Protein AF-A0ABD1PMT5-F1 (afdb_monomer_lite)

pLDDT: mean 78.94, std 13.09, range [39.28, 90.62]

Radius of gyration: 15.06 Å; chains: 1; bounding box: 34×38×37 Å

Sequence (105 aa):
MPIINPPKDLDKDTTHRYGPNTFKLLRLPVPRPGQVLGLVGTNGIGKSIALKVLAGKLKPNLGRFNNPSDLKEILTYFRGSELQNYFTRILEDNLKIGLKSEDFL

Structure (mmCIF, N/CA/C/O backbone):
data_AF-A0ABD1PMT5-F1
#
_entry.id   AF-A0ABD1PMT5-F1
#
loop_
_atom_site.group_PDB
_atom_site.id
_atom_site.type_symbol
_atom_site.label_atom_id
_atom_site.label_alt_id
_atom_site.label_comp_id
_atom_site.label_asym_id
_atom_site.label_entity_id
_atom_site.label_seq_id
_atom_site.pdbx_PDB_ins_code
_atom_site.Cartn_x
_atom_site.Cartn_y
_atom_site.Cartn_z
_atom_site.occupancy
_atom_site.B_iso_or_equiv
_atom_site.auth_seq_id
_atom_site.auth_comp_id
_atom_site.auth_asym_id
_atom_site.auth_atom_id
_atom_site.pdbx_PDB_model_num
ATOM 1 N N . MET A 1 1 ? 18.440 -28.440 -20.239 1.00 39.28 1 MET A N 1
ATOM 2 C CA . MET A 1 1 ? 18.373 -27.208 -19.424 1.00 39.28 1 MET A CA 1
ATOM 3 C C . MET A 1 1 ? 16.999 -26.585 -19.659 1.00 39.28 1 MET A C 1
ATOM 5 O O . MET A 1 1 ? 16.822 -26.007 -20.726 1.00 39.28 1 MET A O 1
ATOM 9 N N . PRO A 1 2 ? 15.984 -26.779 -18.796 1.00 46.41 2 PRO A N 1
ATOM 10 C CA . PRO A 1 2 ? 14.690 -26.162 -19.044 1.00 46.41 2 PRO A CA 1
ATOM 11 C C . PRO A 1 2 ? 14.813 -24.661 -18.777 1.00 46.41 2 PRO A C 1
ATOM 13 O O . PRO A 1 2 ? 15.207 -24.236 -17.693 1.00 46.41 2 PRO A O 1
ATOM 16 N N . ILE A 1 3 ? 14.506 -23.863 -19.795 1.00 47.81 3 ILE A N 1
ATOM 17 C CA . ILE A 1 3 ? 14.344 -22.419 -19.669 1.00 47.81 3 ILE A CA 1
ATOM 18 C C . ILE A 1 3 ? 13.044 -22.231 -18.887 1.00 47.81 3 ILE A C 1
ATOM 20 O O . ILE A 1 3 ? 11.952 -22.337 -19.444 1.00 47.81 3 ILE A O 1
ATOM 24 N N . ILE A 1 4 ? 13.151 -22.046 -17.571 1.00 48.41 4 ILE A N 1
ATOM 25 C CA . ILE A 1 4 ? 12.010 -21.675 -16.735 1.00 48.41 4 ILE A CA 1
ATOM 26 C C . ILE A 1 4 ? 11.612 -20.270 -17.176 1.00 48.41 4 ILE A C 1
ATOM 28 O O . ILE A 1 4 ? 12.290 -19.296 -16.861 1.00 48.41 4 ILE A O 1
ATOM 32 N N . ASN A 1 5 ? 10.536 -20.172 -17.953 1.00 49.94 5 ASN A N 1
ATOM 33 C CA . ASN A 1 5 ? 9.860 -18.909 -18.203 1.00 49.94 5 ASN A CA 1
ATOM 34 C C . ASN A 1 5 ? 9.344 -18.418 -16.840 1.00 49.94 5 ASN A C 1
ATOM 36 O O . ASN A 1 5 ? 8.455 -19.073 -16.284 1.00 49.94 5 ASN A O 1
ATOM 40 N N . PRO A 1 6 ? 9.896 -17.338 -16.254 1.00 55.78 6 PRO A N 1
ATOM 41 C CA . PRO A 1 6 ? 9.333 -16.804 -15.027 1.00 55.78 6 PRO A CA 1
ATOM 42 C C . PRO A 1 6 ? 7.866 -16.446 -15.310 1.00 55.78 6 PRO A C 1
ATOM 44 O O . PRO A 1 6 ? 7.558 -15.992 -16.420 1.00 55.78 6 PRO A O 1
ATOM 47 N N . PRO A 1 7 ? 6.944 -16.682 -14.363 1.00 49.38 7 PRO A N 1
ATOM 48 C CA . PRO A 1 7 ? 5.535 -16.420 -14.591 1.00 49.38 7 PRO A CA 1
ATOM 49 C C . PRO A 1 7 ? 5.372 -14.956 -15.008 1.00 49.38 7 PRO A C 1
ATOM 51 O O . PRO A 1 7 ? 5.634 -14.044 -14.222 1.00 49.38 7 PRO A O 1
ATOM 54 N N . LYS A 1 8 ? 4.951 -14.729 -16.258 1.00 52.84 8 LYS A N 1
ATOM 55 C CA . LYS A 1 8 ? 4.676 -13.388 -16.807 1.00 52.84 8 LYS A CA 1
ATOM 56 C C . LYS A 1 8 ? 3.582 -12.656 -16.012 1.00 52.84 8 LYS A C 1
ATOM 58 O O . LYS A 1 8 ? 3.419 -11.452 -16.154 1.00 52.84 8 LYS A O 1
ATOM 63 N N . ASP A 1 9 ? 2.871 -13.375 -15.146 1.00 54.25 9 ASP A N 1
ATOM 64 C CA . ASP A 1 9 ? 1.811 -12.869 -14.281 1.00 54.25 9 ASP A CA 1
ATOM 65 C C . ASP A 1 9 ? 2.298 -12.230 -12.971 1.00 54.25 9 ASP A C 1
ATOM 67 O O . ASP A 1 9 ? 1.488 -11.631 -12.270 1.00 54.25 9 ASP A O 1
ATOM 71 N N . LEU A 1 10 ? 3.598 -12.271 -12.639 1.00 54.47 10 LEU A N 1
ATOM 72 C CA . LEU A 1 10 ? 4.097 -11.652 -11.398 1.00 54.47 10 LEU A CA 1
ATOM 73 C C . LEU A 1 10 ? 3.904 -10.122 -11.369 1.00 54.47 10 LEU A C 1
ATOM 75 O O . LEU A 1 10 ? 3.840 -9.514 -10.301 1.00 54.47 10 LEU A O 1
ATOM 79 N N . ASP A 1 11 ? 3.799 -9.491 -12.541 1.00 62.19 11 ASP A N 1
ATOM 80 C CA . ASP A 1 11 ? 3.527 -8.056 -12.648 1.00 62.19 11 ASP A CA 1
ATOM 81 C C . ASP A 1 11 ? 2.094 -7.692 -12.224 1.00 62.19 11 ASP A C 1
ATOM 83 O O . ASP A 1 11 ? 1.886 -6.583 -11.734 1.00 62.19 11 ASP A O 1
ATOM 87 N N . LYS A 1 12 ? 1.125 -8.616 -12.337 1.00 64.56 12 LYS A N 1
ATOM 88 C CA . LYS A 1 12 ? -0.287 -8.348 -12.005 1.00 64.56 12 LYS A CA 1
ATOM 89 C C . LYS A 1 12 ? -0.528 -8.111 -10.522 1.00 64.56 12 LYS A C 1
ATOM 91 O O . LYS A 1 12 ? -1.468 -7.403 -10.198 1.00 64.56 12 LYS A O 1
ATOM 96 N N . ASP A 1 13 ? 0.329 -8.660 -9.665 1.00 73.94 13 ASP A N 1
ATOM 97 C CA . ASP A 1 13 ? 0.239 -8.523 -8.211 1.00 73.94 13 ASP A CA 1
ATOM 98 C C . ASP A 1 13 ? 1.173 -7.435 -7.662 1.00 73.94 13 ASP A C 1
ATOM 100 O O . ASP A 1 13 ? 1.354 -7.338 -6.451 1.00 73.94 13 ASP A O 1
ATOM 104 N N . THR A 1 14 ? 1.822 -6.630 -8.509 1.00 86.69 14 THR A N 1
ATOM 105 C CA . THR A 1 14 ? 2.804 -5.648 -8.033 1.00 86.69 14 THR A CA 1
ATOM 106 C C . THR A 1 14 ? 2.118 -4.429 -7.420 1.00 86.69 14 THR A C 1
ATOM 108 O O . THR A 1 14 ? 1.600 -3.577 -8.130 1.00 86.69 14 THR A O 1
ATOM 111 N N . THR A 1 15 ? 2.210 -4.271 -6.101 1.00 88.25 15 THR A N 1
ATOM 112 C CA . THR A 1 15 ? 1.776 -3.065 -5.380 1.00 88.25 15 THR A CA 1
ATOM 113 C C . THR A 1 15 ? 2.702 -1.873 -5.633 1.00 88.25 15 THR A C 1
ATOM 115 O O . THR A 1 15 ? 2.239 -0.750 -5.847 1.00 88.25 15 THR A O 1
ATOM 118 N N . HIS A 1 16 ? 4.023 -2.071 -5.581 1.00 89.69 16 HIS A N 1
ATOM 119 C CA . HIS A 1 16 ? 4.981 -0.977 -5.769 1.00 89.69 16 HIS A CA 1
ATOM 120 C C . HIS A 1 16 ? 6.332 -1.465 -6.302 1.00 89.69 16 HIS A C 1
ATOM 122 O O . HIS A 1 16 ? 6.812 -2.527 -5.915 1.00 89.69 16 HIS A O 1
ATOM 128 N N . ARG A 1 17 ? 6.987 -0.661 -7.142 1.00 90.19 17 ARG A N 1
ATOM 129 C CA . ARG A 1 17 ? 8.381 -0.871 -7.576 1.00 90.19 17 ARG A CA 1
ATOM 130 C C . ARG A 1 17 ? 9.056 0.448 -7.933 1.00 90.19 17 ARG A C 1
ATOM 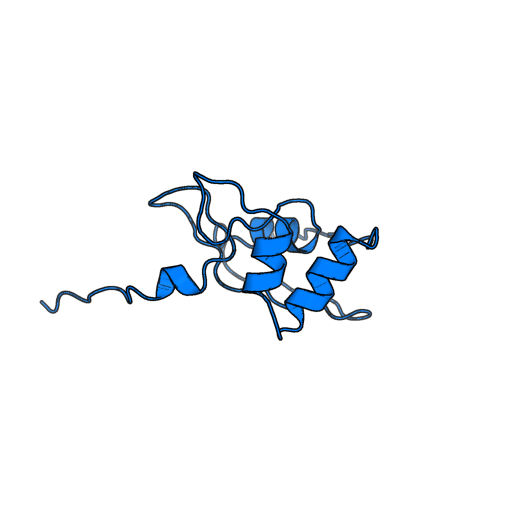132 O O . ARG A 1 17 ? 8.383 1.367 -8.377 1.00 90.19 17 ARG A O 1
ATOM 139 N N . TYR A 1 18 ? 10.379 0.518 -7.839 1.00 86.50 18 TYR A N 1
ATOM 140 C CA . TYR A 1 18 ? 11.124 1.738 -8.188 1.00 86.50 18 TYR A CA 1
ATOM 141 C C . TYR A 1 18 ? 11.681 1.749 -9.620 1.00 86.50 18 TYR A C 1
ATOM 143 O O . TYR A 1 18 ? 12.146 2.781 -10.083 1.00 86.50 18 TYR A O 1
ATOM 151 N N . GLY A 1 19 ? 11.674 0.616 -10.330 1.00 86.12 19 GLY A N 1
ATOM 152 C CA . GLY A 1 19 ? 12.339 0.502 -11.630 1.00 86.12 19 GLY A CA 1
ATOM 153 C C . GLY A 1 19 ? 12.175 -0.857 -12.326 1.00 86.12 19 GLY A C 1
ATOM 154 O O . GLY A 1 19 ? 11.531 -1.766 -11.787 1.00 86.12 19 GLY A O 1
ATOM 155 N N . PRO A 1 20 ? 12.763 -1.019 -13.528 1.00 78.44 20 PRO A N 1
ATOM 156 C CA . PRO A 1 20 ? 12.596 -2.200 -14.377 1.00 78.44 20 PRO A CA 1
ATOM 157 C C . PRO A 1 20 ? 13.173 -3.489 -13.761 1.00 78.44 20 PRO A C 1
ATOM 159 O O . PRO A 1 20 ? 12.511 -4.519 -13.810 1.00 78.44 20 PRO A O 1
ATOM 162 N N . ASN A 1 21 ? 14.319 -3.415 -13.077 1.00 82.62 21 ASN A N 1
ATOM 163 C CA . ASN A 1 21 ? 14.993 -4.565 -12.447 1.00 82.62 21 ASN A CA 1
ATOM 164 C C . ASN A 1 21 ? 15.231 -4.351 -10.945 1.00 82.62 21 ASN A C 1
ATOM 166 O O . ASN A 1 21 ? 16.249 -4.762 -10.396 1.00 82.62 21 ASN A O 1
ATOM 170 N N . THR A 1 22 ? 14.317 -3.645 -10.284 1.00 82.69 22 THR A N 1
ATOM 171 C CA . THR A 1 22 ? 14.404 -3.389 -8.845 1.00 82.69 22 THR A CA 1
ATOM 172 C C . THR A 1 22 ? 13.438 -4.276 -8.075 1.00 82.69 22 THR A C 1
ATOM 174 O O . THR A 1 22 ? 12.590 -4.963 -8.651 1.00 82.69 22 THR A O 1
ATOM 177 N N . PHE A 1 23 ? 13.577 -4.251 -6.752 1.00 84.56 23 PHE A N 1
ATOM 178 C CA . PHE A 1 23 ? 12.653 -4.910 -5.846 1.00 84.56 23 PHE A CA 1
ATOM 179 C C . PHE A 1 23 ? 11.190 -4.547 -6.173 1.00 84.56 23 PHE A C 1
ATOM 181 O O . PHE A 1 23 ? 10.845 -3.369 -6.317 1.00 84.56 23 PHE A O 1
ATOM 188 N N . LYS A 1 24 ? 10.336 -5.573 -6.259 1.00 86.62 24 LYS A N 1
ATOM 189 C CA . LYS A 1 24 ? 8.888 -5.440 -6.442 1.00 86.62 24 LYS A CA 1
ATOM 190 C C . LYS A 1 24 ? 8.189 -5.822 -5.144 1.00 86.62 24 LYS A C 1
ATOM 192 O O . LYS A 1 24 ? 8.271 -6.966 -4.703 1.00 86.62 24 LYS A O 1
ATOM 197 N N . LEU A 1 25 ? 7.471 -4.875 -4.554 1.00 87.06 25 LEU A N 1
ATOM 198 C CA . LEU A 1 25 ? 6.513 -5.173 -3.503 1.00 87.06 25 LEU A CA 1
ATOM 199 C C . LEU A 1 25 ? 5.270 -5.762 -4.164 1.00 87.06 25 LEU A C 1
ATOM 201 O O . LEU A 1 25 ? 4.606 -5.065 -4.928 1.00 87.06 25 LEU A O 1
ATOM 205 N N . LEU A 1 26 ? 4.973 -7.026 -3.876 1.00 86.38 26 LEU A N 1
ATOM 206 C CA . LEU A 1 26 ? 3.824 -7.722 -4.450 1.00 86.38 26 LEU A CA 1
ATOM 207 C C . LEU A 1 26 ? 2.567 -7.463 -3.618 1.00 86.38 26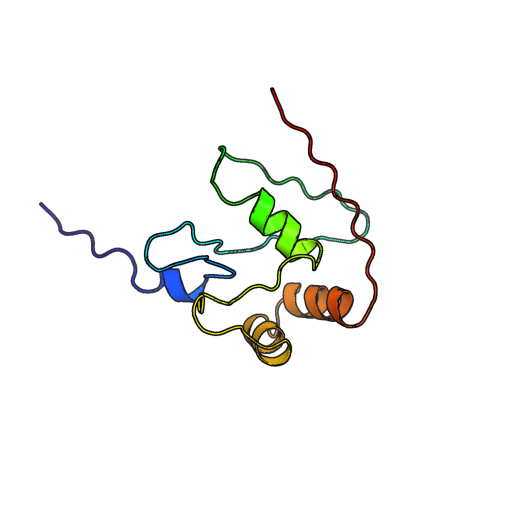 LEU A C 1
ATOM 209 O O . LEU A 1 26 ? 1.853 -6.500 -3.861 1.00 86.38 26 LEU A O 1
ATOM 213 N N . ARG A 1 27 ? 2.317 -8.264 -2.585 1.00 83.69 27 ARG A N 1
ATOM 214 C CA . ARG A 1 27 ? 1.096 -8.177 -1.776 1.00 83.69 27 ARG A CA 1
ATOM 215 C C . ARG A 1 27 ? 1.335 -7.381 -0.500 1.00 83.69 27 ARG A C 1
ATOM 217 O O . ARG A 1 27 ? 2.442 -7.362 0.037 1.00 83.69 27 ARG A O 1
ATOM 224 N N . LEU A 1 28 ? 0.268 -6.767 -0.003 1.00 88.19 28 LEU A N 1
ATOM 225 C CA . LEU A 1 28 ? 0.238 -6.136 1.308 1.00 88.19 28 LEU A CA 1
ATOM 226 C C . LEU A 1 28 ? -0.654 -6.939 2.256 1.00 88.19 28 LEU A C 1
ATOM 228 O O . LEU A 1 28 ? -1.747 -7.346 1.856 1.00 88.19 28 LEU A O 1
ATOM 232 N N . PRO A 1 29 ? -0.226 -7.152 3.508 1.00 88.00 29 PRO A N 1
ATOM 233 C CA . PRO A 1 29 ? -1.145 -7.574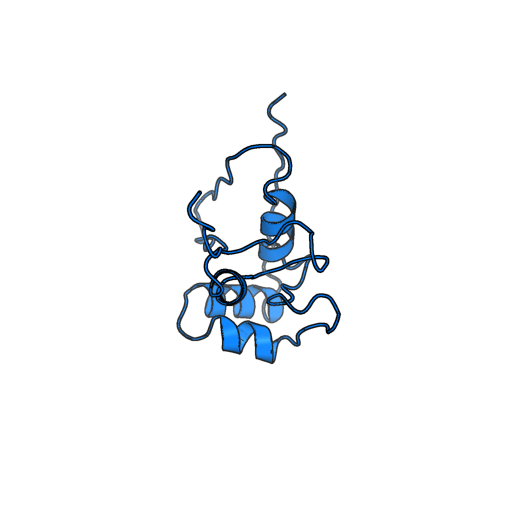 4.554 1.00 88.00 29 PRO A CA 1
ATOM 234 C C . PRO A 1 29 ? -2.152 -6.456 4.848 1.00 88.00 29 PRO A C 1
ATOM 236 O O . PRO A 1 29 ? -1.841 -5.275 4.694 1.00 88.00 29 PRO A O 1
ATOM 239 N N . VAL A 1 30 ? -3.346 -6.829 5.305 1.00 86.38 30 VAL A N 1
ATOM 240 C CA . VAL A 1 30 ? -4.384 -5.874 5.713 1.00 86.38 30 VAL A CA 1
ATOM 241 C C . VAL A 1 30 ? -4.251 -5.617 7.215 1.00 86.38 30 VAL A C 1
ATOM 243 O O . VAL A 1 30 ? -4.418 -6.554 8.001 1.00 86.38 30 VAL A O 1
ATOM 246 N N . PRO A 1 31 ? -3.976 -4.377 7.654 1.00 84.25 31 PRO A N 1
ATOM 247 C CA . PRO A 1 31 ? -3.952 -4.052 9.074 1.00 84.25 31 PRO A CA 1
ATOM 248 C C . PRO A 1 31 ? -5.366 -4.064 9.651 1.00 84.25 31 PRO A C 1
ATOM 250 O O . PRO A 1 31 ? -6.278 -3.437 9.109 1.00 84.25 31 PRO A O 1
ATOM 253 N N . ARG A 1 32 ? -5.546 -4.763 10.773 1.00 83.31 32 ARG A N 1
ATOM 254 C CA . ARG A 1 32 ? -6.823 -4.831 11.489 1.00 83.31 32 ARG A CA 1
ATOM 255 C C . ARG A 1 32 ? -6.777 -3.919 12.717 1.00 83.31 32 ARG A C 1
ATOM 257 O O . ARG A 1 32 ? -5.815 -3.997 13.482 1.00 83.31 32 ARG A O 1
ATOM 264 N N . PRO A 1 33 ? -7.784 -3.052 12.927 1.00 80.56 33 PRO A N 1
ATOM 265 C CA . PRO A 1 33 ? -7.855 -2.223 14.125 1.00 80.56 33 PRO A CA 1
ATOM 266 C C . PRO A 1 33 ? -7.773 -3.067 15.401 1.00 80.56 33 PRO A C 1
ATOM 268 O O . PRO A 1 33 ? -8.392 -4.126 15.487 1.00 80.56 33 PRO A O 1
ATOM 271 N N . GLY A 1 34 ? -7.001 -2.603 16.385 1.00 83.00 34 GLY A N 1
ATOM 272 C CA . GLY A 1 34 ? -6.806 -3.311 17.654 1.00 83.00 34 GLY A CA 1
ATOM 273 C C . GLY A 1 34 ? -5.852 -4.511 17.593 1.00 83.00 34 GLY A C 1
ATOM 274 O O . GLY A 1 34 ? -5.676 -5.178 18.607 1.00 83.00 34 GLY A O 1
ATOM 275 N N . GLN A 1 35 ? -5.218 -4.786 16.446 1.00 84.75 35 GLN A N 1
ATOM 276 C CA . GLN A 1 35 ? -4.236 -5.863 16.295 1.00 84.75 35 GLN A CA 1
ATOM 277 C C . GLN A 1 35 ? -2.852 -5.326 15.922 1.00 84.75 35 GLN A C 1
ATOM 279 O O . GLN A 1 35 ? -2.717 -4.335 15.202 1.00 84.75 35 GLN A O 1
ATOM 284 N N . VAL A 1 36 ? -1.811 -6.019 16.389 1.00 81.38 36 VAL A N 1
ATOM 285 C CA . VAL A 1 36 ? -0.424 -5.757 15.990 1.00 81.38 36 VAL A CA 1
ATOM 286 C C . VAL A 1 36 ? -0.110 -6.574 14.742 1.00 81.38 36 VAL A C 1
ATOM 288 O O . VAL A 1 36 ? -0.216 -7.799 14.748 1.00 81.38 36 VAL A O 1
ATOM 291 N N . LEU A 1 37 ? 0.297 -5.895 13.672 1.00 83.69 37 LEU A N 1
ATOM 292 C CA . LEU A 1 37 ? 0.762 -6.530 12.443 1.00 83.69 37 LEU A CA 1
ATOM 293 C C . LEU A 1 37 ? 2.295 -6.598 12.439 1.00 83.69 37 LEU A C 1
ATOM 295 O O . LEU A 1 37 ? 2.963 -5.572 12.315 1.00 83.69 37 LEU A O 1
ATOM 299 N N . GLY A 1 38 ? 2.848 -7.807 12.535 1.00 83.38 38 GLY A N 1
ATOM 300 C CA . GLY A 1 38 ? 4.282 -8.059 12.384 1.00 83.38 38 GLY A CA 1
ATOM 301 C C . GLY A 1 38 ? 4.668 -8.353 10.931 1.00 83.38 38 GLY A C 1
ATOM 302 O O . GLY A 1 38 ? 4.021 -9.156 10.262 1.00 83.38 38 GLY A O 1
ATOM 303 N N . LEU A 1 39 ? 5.746 -7.732 10.445 1.00 82.88 39 LEU A N 1
ATOM 304 C CA . LEU A 1 39 ? 6.352 -8.016 9.138 1.00 82.88 39 LEU A CA 1
ATOM 305 C C . LEU A 1 39 ? 7.737 -8.644 9.348 1.00 82.88 39 LEU A C 1
ATOM 307 O O . LEU A 1 39 ? 8.667 -7.973 9.792 1.00 82.88 39 LEU A O 1
ATOM 311 N N . VAL A 1 40 ? 7.885 -9.926 9.003 1.00 81.62 40 VAL A N 1
ATOM 312 C CA . VAL A 1 40 ? 9.118 -10.709 9.212 1.00 81.62 40 VAL A CA 1
ATOM 313 C C . VAL A 1 40 ? 9.740 -11.117 7.871 1.00 81.62 40 VAL A C 1
ATOM 315 O O . VAL A 1 40 ? 9.037 -11.308 6.884 1.00 81.62 40 VAL A O 1
ATOM 318 N N . GLY A 1 41 ? 11.072 -11.218 7.823 1.00 79.00 41 GLY A N 1
ATOM 319 C CA . GLY A 1 41 ? 11.840 -11.676 6.656 1.00 79.00 41 GLY A CA 1
ATOM 320 C C . GLY A 1 41 ? 13.266 -11.111 6.615 1.00 79.00 41 GLY A C 1
ATOM 321 O O . GLY A 1 41 ? 13.705 -10.497 7.585 1.00 79.00 41 GLY A O 1
ATOM 322 N N . THR A 1 42 ? 14.012 -11.296 5.52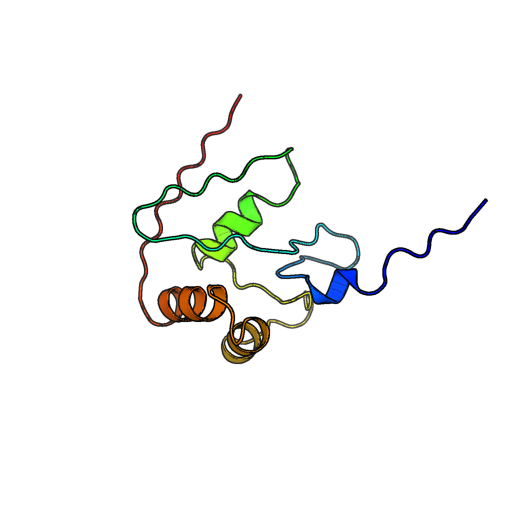9 1.00 81.38 42 THR A N 1
ATOM 323 C CA . THR A 1 42 ? 15.411 -10.832 5.445 1.00 81.38 42 THR A CA 1
ATOM 324 C C . THR A 1 42 ? 15.517 -9.332 5.137 1.00 81.38 42 THR A C 1
ATOM 326 O O . THR A 1 42 ? 14.535 -8.673 4.788 1.00 81.38 42 THR A O 1
ATOM 329 N N . ASN A 1 43 ? 16.704 -8.746 5.290 1.00 78.81 43 ASN A N 1
ATOM 330 C CA . ASN A 1 43 ? 16.932 -7.357 4.885 1.00 78.81 43 ASN A CA 1
ATOM 331 C C . ASN A 1 43 ? 16.806 -7.225 3.360 1.00 78.81 43 ASN A C 1
ATOM 333 O O . ASN A 1 43 ? 17.248 -8.091 2.613 1.00 78.81 43 ASN A O 1
ATOM 337 N N . GLY A 1 44 ? 16.168 -6.149 2.893 1.00 76.06 44 GLY A N 1
ATOM 338 C CA . GLY A 1 44 ? 15.974 -5.901 1.459 1.00 76.06 44 GLY A CA 1
ATOM 339 C C . GLY A 1 44 ? 14.715 -6.518 0.833 1.00 76.06 44 GLY A C 1
ATOM 340 O O . GLY A 1 44 ? 14.442 -6.238 -0.328 1.00 76.06 44 GLY A O 1
ATOM 341 N N . ILE A 1 45 ? 13.880 -7.255 1.581 1.00 81.00 45 ILE A N 1
ATOM 342 C CA . ILE A 1 45 ? 12.619 -7.824 1.048 1.00 81.00 45 ILE A CA 1
ATOM 343 C C . ILE A 1 45 ? 11.457 -6.823 0.956 1.00 81.00 45 ILE A C 1
ATOM 345 O O . ILE A 1 45 ? 10.306 -7.216 0.797 1.00 81.00 45 ILE A O 1
ATOM 349 N N . GLY A 1 46 ? 11.720 -5.532 1.160 1.00 83.62 46 GLY A N 1
ATOM 350 C CA . GLY A 1 46 ? 10.696 -4.493 1.060 1.00 83.62 46 GLY A CA 1
ATOM 351 C C . GLY A 1 46 ? 9.791 -4.304 2.275 1.00 83.62 46 GLY A C 1
ATOM 352 O O . GLY A 1 46 ? 8.774 -3.630 2.139 1.00 83.62 46 GLY A O 1
ATOM 353 N N . LYS A 1 47 ? 10.150 -4.798 3.470 1.00 88.38 47 LYS A N 1
ATOM 354 C CA . LYS A 1 47 ? 9.365 -4.540 4.700 1.00 88.38 47 LYS A CA 1
ATOM 355 C C . LYS A 1 47 ? 9.161 -3.048 4.956 1.00 88.38 47 LYS A C 1
ATOM 357 O O . LYS A 1 47 ? 8.041 -2.598 5.166 1.00 88.38 47 LYS A O 1
ATOM 362 N N . SER A 1 48 ? 10.235 -2.261 4.869 1.00 86.88 48 SER A N 1
ATOM 363 C CA . SER A 1 48 ? 10.174 -0.810 5.071 1.00 86.88 48 SER A CA 1
ATOM 364 C C . SER A 1 48 ? 9.330 -0.117 4.000 1.00 86.88 48 SER A C 1
ATOM 366 O O . SER A 1 48 ? 8.712 0.906 4.276 1.00 86.88 48 SER A O 1
ATOM 368 N N . ILE A 1 49 ? 9.273 -0.675 2.785 1.00 89.38 49 ILE A N 1
ATOM 369 C CA . ILE A 1 49 ? 8.401 -0.180 1.711 1.00 89.38 49 ILE A CA 1
ATOM 370 C C . ILE A 1 49 ? 6.945 -0.497 2.063 1.00 89.38 49 ILE A C 1
ATOM 372 O O . ILE A 1 49 ? 6.122 0.411 2.051 1.00 89.38 49 ILE A O 1
ATOM 376 N N . ALA A 1 50 ? 6.638 -1.736 2.460 1.00 88.88 50 ALA A N 1
ATOM 377 C CA . ALA A 1 50 ? 5.299 -2.136 2.891 1.00 88.88 50 ALA A CA 1
ATOM 378 C C . ALA A 1 50 ? 4.784 -1.259 4.042 1.00 88.88 50 ALA A C 1
ATOM 380 O O . ALA A 1 50 ? 3.676 -0.739 3.962 1.00 88.88 50 ALA A O 1
ATOM 381 N N . LEU A 1 51 ? 5.613 -1.006 5.062 1.00 88.25 51 LEU A N 1
ATOM 382 C CA . LEU A 1 51 ? 5.272 -0.116 6.177 1.00 88.25 51 LEU A CA 1
ATOM 383 C C . LEU A 1 51 ? 5.000 1.322 5.722 1.00 88.25 51 LEU A C 1
ATOM 385 O O . LEU A 1 51 ? 4.049 1.938 6.192 1.00 88.25 51 LEU A O 1
ATOM 389 N N . LYS A 1 52 ? 5.800 1.869 4.796 1.00 88.06 52 LYS A N 1
ATOM 390 C CA . LYS A 1 52 ? 5.564 3.214 4.243 1.00 88.06 52 LYS A CA 1
ATOM 391 C C . LYS A 1 52 ? 4.262 3.285 3.447 1.00 88.06 52 LYS A C 1
ATOM 393 O O . LYS A 1 52 ? 3.570 4.296 3.547 1.00 88.06 52 LYS A O 1
ATOM 398 N N . VAL A 1 53 ? 3.938 2.237 2.685 1.00 89.44 53 VAL A N 1
ATOM 399 C CA . VAL A 1 53 ? 2.684 2.168 1.922 1.00 89.44 53 VAL A CA 1
ATOM 400 C C . VAL A 1 53 ? 1.483 2.072 2.852 1.00 89.44 53 VAL A C 1
ATOM 402 O O . VAL A 1 53 ? 0.542 2.848 2.715 1.00 89.44 53 VAL A O 1
ATOM 405 N N . LEU A 1 54 ? 1.540 1.176 3.839 1.00 88.00 54 LEU A N 1
ATOM 406 C CA . LEU A 1 54 ? 0.479 1.031 4.830 1.00 88.00 54 LEU A CA 1
ATOM 407 C C . LEU A 1 54 ? 0.314 2.302 5.665 1.00 88.00 54 LEU A C 1
ATOM 409 O O . LEU A 1 54 ? -0.803 2.696 5.935 1.00 88.00 54 LEU A O 1
ATOM 413 N N . ALA A 1 55 ? 1.391 3.015 5.994 1.00 85.25 55 ALA A N 1
ATOM 414 C CA . ALA A 1 55 ? 1.315 4.285 6.716 1.00 85.25 55 ALA A CA 1
ATOM 415 C C . ALA A 1 55 ? 0.837 5.483 5.873 1.00 85.25 55 ALA A C 1
ATOM 417 O O . ALA A 1 55 ? 0.905 6.613 6.352 1.00 85.25 55 ALA A O 1
ATOM 418 N N . GLY A 1 56 ? 0.460 5.283 4.604 1.00 85.06 56 GLY A N 1
ATOM 419 C CA . GLY A 1 56 ? 0.079 6.366 3.689 1.00 85.06 56 GLY A CA 1
ATOM 420 C C . GLY A 1 56 ? 1.230 7.300 3.285 1.00 85.06 56 GLY A C 1
ATOM 421 O O . GLY A 1 56 ? 1.022 8.237 2.518 1.00 85.06 56 GLY A O 1
ATOM 422 N N . LYS A 1 57 ? 2.463 7.045 3.751 1.00 86.00 57 LYS A N 1
ATOM 423 C CA . LYS A 1 57 ? 3.663 7.848 3.446 1.00 86.00 57 LYS A CA 1
ATOM 424 C C . LYS A 1 57 ? 4.208 7.595 2.039 1.00 86.00 57 LYS A C 1
ATOM 426 O O . LYS A 1 57 ? 4.992 8.392 1.535 1.00 86.00 57 LYS A O 1
ATOM 431 N N . LEU A 1 58 ? 3.841 6.471 1.425 1.00 87.69 58 LEU A N 1
ATOM 432 C CA . LEU A 1 58 ? 4.217 6.104 0.063 1.00 87.69 58 LEU A CA 1
ATOM 433 C C . LEU A 1 58 ? 2.984 5.607 -0.687 1.00 87.69 58 LEU A C 1
ATOM 435 O O . LEU A 1 58 ? 2.364 4.629 -0.282 1.00 87.69 58 LEU A O 1
ATOM 439 N N . LYS A 1 59 ? 2.643 6.239 -1.810 1.00 87.94 59 LYS A N 1
ATOM 440 C CA . LYS A 1 59 ? 1.551 5.746 -2.655 1.00 87.94 59 LYS A CA 1
ATOM 441 C C . LYS A 1 59 ? 2.019 4.515 -3.452 1.00 87.94 59 LYS A C 1
ATOM 443 O O . LYS A 1 59 ? 3.105 4.551 -4.044 1.00 87.94 59 LYS A O 1
ATOM 448 N N . PRO A 1 60 ? 1.245 3.415 -3.472 1.00 89.81 60 PRO A N 1
ATOM 449 C CA . PRO A 1 60 ? 1.540 2.280 -4.339 1.00 89.81 60 PRO A CA 1
ATOM 450 C C . PRO A 1 60 ? 1.439 2.735 -5.795 1.00 89.81 60 PRO A C 1
ATOM 452 O O . PRO A 1 60 ? 0.523 3.477 -6.126 1.00 89.81 60 PRO A O 1
ATOM 455 N N . ASN A 1 61 ? 2.387 2.324 -6.642 1.00 90.31 61 ASN A N 1
ATOM 456 C CA . ASN A 1 61 ? 2.405 2.706 -8.060 1.00 90.31 61 ASN A CA 1
ATOM 457 C C . ASN A 1 61 ? 1.919 1.593 -8.989 1.00 90.31 61 ASN A C 1
ATOM 459 O O . ASN A 1 61 ? 1.982 1.737 -10.206 1.00 90.31 61 ASN A O 1
ATOM 463 N N . LEU A 1 62 ? 1.457 0.475 -8.424 1.00 88.94 62 LEU A N 1
ATOM 464 C CA . LEU A 1 62 ? 0.873 -0.646 -9.156 1.00 88.94 62 LEU A CA 1
ATOM 465 C C . LEU A 1 62 ? 1.798 -1.198 -10.258 1.00 88.94 62 LEU A C 1
ATOM 467 O O . LEU A 1 62 ? 1.357 -1.586 -11.336 1.00 88.94 62 LEU A O 1
ATOM 471 N N . GLY A 1 63 ? 3.115 -1.124 -10.041 1.00 86.44 63 GLY A N 1
ATOM 472 C CA . GLY A 1 63 ? 4.111 -1.517 -11.037 1.00 86.44 63 GLY A CA 1
ATOM 473 C C . GLY A 1 63 ? 4.444 -0.443 -12.086 1.00 86.44 63 GLY A C 1
ATOM 474 O O . GLY A 1 63 ? 5.391 -0.609 -12.856 1.00 86.44 63 GLY A O 1
ATOM 475 N N . ARG A 1 64 ? 3.739 0.690 -12.106 1.00 86.88 64 ARG A N 1
ATOM 476 C CA . ARG A 1 64 ? 3.978 1.819 -13.016 1.00 86.88 64 ARG A CA 1
ATOM 477 C C . ARG A 1 64 ? 4.970 2.814 -12.407 1.00 86.88 64 ARG A C 1
ATOM 479 O O . ARG A 1 64 ? 4.614 3.901 -11.979 1.00 86.88 64 ARG A O 1
ATOM 486 N N . PHE A 1 65 ? 6.250 2.457 -12.368 1.00 84.94 65 PHE A N 1
ATOM 487 C CA . PHE A 1 65 ? 7.287 3.322 -11.778 1.00 84.94 65 PHE A CA 1
ATOM 488 C C . PHE A 1 65 ? 7.539 4.628 -12.554 1.00 84.94 65 PHE A C 1
ATOM 490 O O . PHE A 1 65 ? 7.925 5.620 -11.947 1.00 84.94 65 PHE A O 1
ATOM 497 N N . ASN A 1 66 ? 7.280 4.643 -13.866 1.00 84.50 66 ASN A N 1
ATOM 498 C CA . ASN A 1 66 ? 7.422 5.834 -14.714 1.00 84.50 66 ASN A CA 1
ATOM 499 C C . ASN A 1 66 ? 6.159 6.703 -14.779 1.00 84.50 66 ASN A C 1
ATOM 501 O O . ASN A 1 66 ? 6.210 7.786 -15.354 1.00 84.50 66 ASN A O 1
ATOM 505 N N . ASN A 1 67 ? 5.028 6.230 -14.251 1.00 82.06 67 ASN A N 1
ATOM 506 C CA . ASN A 1 67 ? 3.765 6.953 -14.322 1.00 82.06 67 ASN A CA 1
ATOM 507 C C . ASN A 1 67 ? 3.070 6.908 -12.955 1.00 82.06 67 ASN A C 1
ATOM 509 O O . ASN A 1 67 ? 2.593 5.837 -12.569 1.00 82.06 67 ASN A O 1
ATOM 513 N N . PRO A 1 68 ? 3.025 8.022 -12.203 1.00 75.56 68 PRO A N 1
ATOM 514 C CA . PRO A 1 68 ? 2.388 8.039 -10.895 1.00 75.56 68 PRO A CA 1
ATOM 515 C C . PRO A 1 68 ? 0.912 7.653 -11.027 1.00 75.56 68 PRO A C 1
ATOM 517 O O . PRO A 1 68 ? 0.174 8.247 -11.807 1.00 75.56 68 PRO A O 1
ATOM 520 N N . SER A 1 69 ? 0.484 6.646 -10.269 1.00 81.00 69 SER A N 1
ATOM 521 C CA . SER A 1 69 ? -0.917 6.230 -10.242 1.00 81.00 69 SER A CA 1
ATOM 522 C C . SER A 1 69 ? -1.754 7.170 -9.384 1.00 81.00 69 SER A C 1
ATOM 524 O O . SER A 1 69 ? -1.342 7.556 -8.283 1.00 81.00 69 SER A O 1
ATOM 526 N N . ASP A 1 70 ? -2.953 7.490 -9.861 1.00 85.75 70 ASP A N 1
ATOM 527 C CA . ASP A 1 70 ? -3.908 8.295 -9.104 1.00 85.75 70 ASP A CA 1
ATOM 528 C C . ASP A 1 70 ? -4.640 7.456 -8.039 1.00 85.75 70 ASP A C 1
ATOM 530 O O . ASP A 1 70 ? -4.737 6.228 -8.123 1.00 85.75 70 ASP A O 1
ATOM 534 N N . LEU A 1 71 ? -5.197 8.133 -7.034 1.00 82.62 71 LEU A N 1
ATOM 535 C CA . LEU A 1 71 ? -5.998 7.546 -5.964 1.00 82.62 71 LEU A CA 1
ATOM 536 C C . LEU A 1 71 ? -7.099 6.629 -6.514 1.00 82.62 71 LEU A C 1
ATOM 538 O O . LEU A 1 71 ? -7.265 5.505 -6.041 1.00 82.62 71 LEU A O 1
ATOM 542 N N . LYS A 1 72 ? -7.818 7.084 -7.547 1.00 86.81 72 LYS A N 1
ATOM 543 C CA . LYS A 1 72 ? -8.892 6.308 -8.182 1.00 86.81 72 LYS A CA 1
ATOM 544 C C . LYS A 1 72 ? -8.390 4.986 -8.750 1.00 86.81 72 LYS A C 1
ATOM 546 O O . LYS A 1 72 ? -9.077 3.972 -8.634 1.00 86.81 72 LYS A O 1
ATOM 551 N N . GLU A 1 73 ? -7.197 4.974 -9.336 1.00 88.75 73 GLU A N 1
ATOM 552 C CA . GLU A 1 73 ? -6.609 3.765 -9.912 1.00 88.75 73 GLU A CA 1
ATOM 553 C C . GLU A 1 73 ? -6.222 2.766 -8.824 1.00 88.75 73 GLU A C 1
ATOM 555 O O . GLU A 1 73 ? -6.490 1.576 -8.966 1.00 88.75 73 GLU A O 1
ATOM 560 N N . ILE A 1 74 ? -5.654 3.251 -7.717 1.00 87.75 74 ILE A N 1
ATOM 561 C CA . ILE A 1 74 ? -5.296 2.427 -6.556 1.00 87.75 74 ILE A CA 1
ATOM 562 C C . ILE A 1 74 ? -6.552 1.782 -5.961 1.00 87.75 74 ILE A C 1
ATOM 564 O O . ILE A 1 74 ? -6.591 0.570 -5.758 1.00 87.75 74 ILE A O 1
ATOM 568 N N . LEU A 1 75 ? -7.609 2.566 -5.737 1.00 88.75 75 LEU A N 1
ATOM 569 C CA . LEU A 1 75 ? -8.876 2.051 -5.211 1.00 88.75 75 LEU A CA 1
ATOM 570 C C . LEU A 1 75 ? -9.548 1.062 -6.171 1.00 88.75 75 LEU A C 1
ATOM 572 O O . LEU A 1 75 ? -10.123 0.071 -5.725 1.00 88.75 75 LEU A O 1
ATOM 576 N N . THR A 1 76 ? -9.447 1.304 -7.481 1.00 89.50 76 THR A N 1
ATOM 577 C CA . THR A 1 76 ? -9.957 0.390 -8.513 1.00 89.50 76 THR A CA 1
ATOM 578 C C . THR A 1 76 ? -9.179 -0.924 -8.520 1.00 89.50 76 THR A C 1
ATOM 580 O O . THR A 1 76 ? -9.789 -1.985 -8.606 1.00 89.50 76 THR A O 1
ATOM 583 N N . TYR A 1 77 ? -7.853 -0.870 -8.382 1.00 87.88 77 TYR A N 1
ATOM 584 C CA . TYR A 1 77 ? -6.995 -2.054 -8.333 1.00 87.88 77 TYR A CA 1
ATOM 585 C C . TYR A 1 77 ? -7.321 -2.949 -7.133 1.00 87.88 77 TYR A C 1
ATOM 587 O O . TYR A 1 77 ? -7.409 -4.165 -7.272 1.00 87.88 77 TYR A O 1
ATOM 595 N N . PHE A 1 78 ? -7.564 -2.356 -5.962 1.00 88.38 78 PHE A N 1
ATOM 596 C CA . PHE A 1 78 ? -7.924 -3.106 -4.757 1.00 88.38 78 PHE A CA 1
ATOM 597 C C . PHE A 1 78 ? -9.429 -3.379 -4.623 1.00 88.38 78 PHE A C 1
ATOM 599 O O . PHE A 1 78 ? -9.851 -3.891 -3.582 1.00 88.38 78 PHE A O 1
ATOM 606 N N . ARG A 1 79 ? -10.250 -3.053 -5.631 1.00 89.69 79 ARG A N 1
ATOM 607 C CA . ARG A 1 79 ? -11.713 -3.091 -5.531 1.00 89.69 79 ARG A CA 1
ATOM 608 C C . ARG A 1 79 ? -12.229 -4.460 -5.081 1.00 89.69 79 ARG A C 1
ATOM 610 O O . ARG A 1 79 ? -11.866 -5.486 -5.644 1.00 89.69 79 ARG A O 1
ATOM 617 N N . GLY A 1 80 ? -13.108 -4.462 -4.081 1.00 87.75 80 GLY A N 1
ATOM 618 C CA . GLY A 1 80 ? -13.685 -5.681 -3.507 1.00 87.75 80 GLY A CA 1
ATOM 619 C C . GLY A 1 80 ? -12.786 -6.398 -2.494 1.00 87.75 80 GLY A C 1
ATOM 620 O O . GLY A 1 80 ? -13.170 -7.451 -1.996 1.00 87.75 80 GLY A O 1
ATOM 621 N N . SER A 1 81 ? -11.617 -5.841 -2.158 1.00 89.69 81 SER A N 1
ATOM 622 C CA . SER A 1 81 ? -10.741 -6.351 -1.095 1.00 89.69 81 SER A CA 1
ATOM 623 C C . SER A 1 81 ? -10.815 -5.498 0.175 1.00 89.69 81 SER A C 1
ATOM 625 O O . SER A 1 81 ? -11.170 -4.319 0.132 1.00 89.69 81 SER A O 1
ATOM 627 N N . GLU A 1 82 ? -10.393 -6.056 1.316 1.00 88.81 82 GLU A N 1
ATOM 628 C CA . GLU A 1 82 ? -10.271 -5.291 2.568 1.00 88.81 82 GLU A CA 1
ATOM 629 C C . GLU A 1 82 ? -9.287 -4.106 2.434 1.00 88.81 82 GLU A C 1
ATOM 631 O O . GLU A 1 82 ? -9.458 -3.078 3.092 1.00 88.81 82 GLU A O 1
ATOM 636 N N . LEU A 1 83 ? -8.296 -4.206 1.533 1.00 89.50 83 LEU A N 1
ATOM 637 C CA . LEU A 1 83 ? -7.342 -3.127 1.261 1.00 89.50 83 LEU A CA 1
ATOM 638 C C . LEU A 1 83 ? -7.999 -1.907 0.612 1.00 89.50 83 LEU A C 1
ATOM 640 O O . LEU A 1 83 ? -7.543 -0.796 0.862 1.00 89.50 83 LEU A O 1
ATOM 644 N N . GLN A 1 84 ? -9.073 -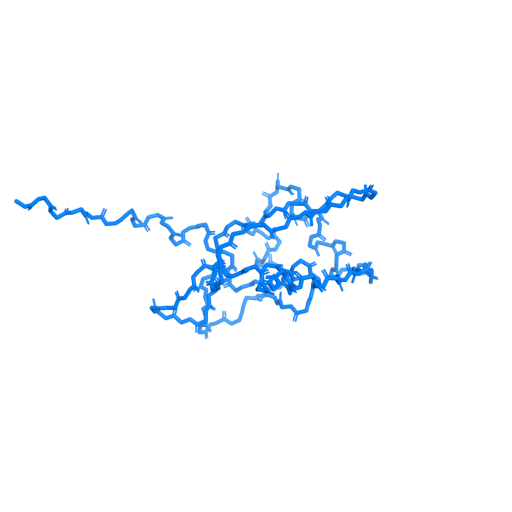2.071 -0.169 1.00 90.62 84 GLN A N 1
ATOM 645 C CA . GLN A 1 84 ? -9.806 -0.926 -0.719 1.00 90.62 84 GLN A CA 1
ATOM 646 C C . GLN A 1 84 ? -10.333 -0.040 0.408 1.00 90.62 84 GLN A C 1
ATOM 648 O O . GLN A 1 84 ? -10.083 1.165 0.423 1.00 90.62 84 GLN A O 1
ATOM 653 N N . ASN A 1 85 ? -11.025 -0.647 1.374 1.00 88.31 85 ASN A N 1
ATOM 654 C CA . ASN A 1 85 ? -11.581 0.063 2.523 1.00 88.31 85 ASN A CA 1
ATOM 655 C C . ASN A 1 85 ? -10.469 0.684 3.371 1.00 88.31 85 ASN A C 1
ATOM 657 O O . ASN A 1 85 ? -10.598 1.816 3.829 1.00 88.31 85 ASN A O 1
ATOM 661 N N . TYR A 1 86 ? -9.361 -0.036 3.548 1.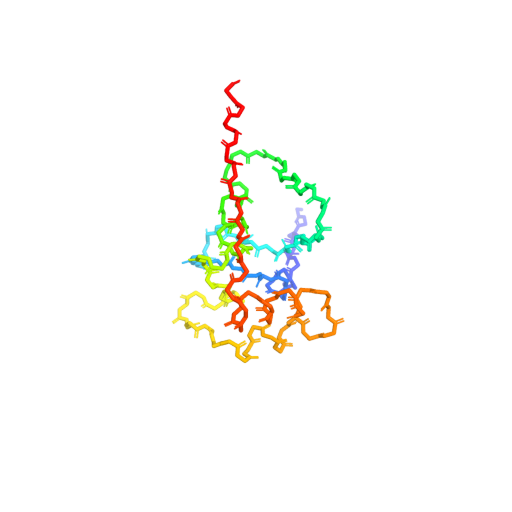00 88.12 86 TYR A N 1
ATOM 662 C CA . TYR A 1 86 ? -8.197 0.456 4.277 1.00 88.12 86 TYR A CA 1
ATOM 663 C C . TYR A 1 86 ? -7.566 1.691 3.619 1.00 88.12 86 TYR A C 1
ATOM 665 O O . TYR A 1 86 ? -7.383 2.708 4.282 1.00 88.12 86 TYR A O 1
ATOM 673 N N . PHE A 1 87 ? -7.286 1.642 2.313 1.00 87.44 87 PHE A N 1
ATOM 674 C CA . PHE A 1 87 ? -6.725 2.783 1.588 1.00 87.44 87 PHE A CA 1
ATOM 675 C C . PHE A 1 87 ? -7.694 3.960 1.532 1.00 87.44 87 PHE A C 1
ATOM 677 O O . PHE A 1 87 ? -7.257 5.092 1.697 1.00 87.44 87 PHE A O 1
ATOM 684 N N . THR A 1 88 ? -8.995 3.702 1.381 1.00 87.88 88 THR A N 1
ATOM 685 C CA . THR A 1 88 ? -10.027 4.748 1.468 1.00 87.88 88 THR A CA 1
ATOM 686 C C . THR A 1 88 ? -9.942 5.457 2.822 1.00 87.88 88 THR A C 1
ATOM 688 O O . THR A 1 88 ? -9.791 6.670 2.869 1.00 87.88 88 THR A O 1
ATOM 691 N N . ARG A 1 89 ? -9.883 4.702 3.927 1.00 84.88 89 ARG A N 1
ATOM 692 C CA . ARG A 1 89 ? -9.748 5.256 5.286 1.00 84.88 89 ARG A CA 1
ATOM 693 C C . ARG A 1 89 ? -8.424 5.958 5.568 1.00 84.88 89 ARG A C 1
ATOM 695 O O . ARG A 1 89 ? -8.382 6.755 6.483 1.00 84.88 89 ARG A O 1
ATOM 702 N N . ILE A 1 90 ? -7.338 5.649 4.868 1.00 82.75 90 ILE A N 1
ATOM 703 C CA . ILE A 1 90 ? -6.065 6.380 5.027 1.00 82.75 90 ILE A CA 1
ATOM 704 C C . ILE A 1 90 ? -6.065 7.688 4.245 1.00 82.75 90 ILE A C 1
ATOM 706 O O . ILE A 1 90 ? -5.371 8.633 4.611 1.00 82.75 90 ILE A O 1
ATOM 710 N N . LEU A 1 91 ? -6.747 7.693 3.102 1.00 76.19 91 LEU A N 1
ATOM 711 C CA . LEU A 1 91 ? -6.668 8.773 2.126 1.00 76.19 91 LEU A CA 1
ATOM 712 C C . LEU A 1 91 ? -7.790 9.798 2.337 1.00 76.19 91 LEU A C 1
ATOM 714 O O . LEU A 1 91 ? -7.578 10.970 2.040 1.00 76.19 91 LEU A O 1
ATOM 718 N N . GLU A 1 92 ? -8.939 9.374 2.869 1.00 78.50 92 GLU A N 1
ATOM 719 C CA . GLU A 1 92 ? -10.065 10.236 3.259 1.00 78.50 92 GLU A CA 1
ATOM 720 C C . GLU A 1 92 ? -10.034 10.606 4.749 1.00 78.50 92 GLU A C 1
ATOM 722 O O . GLU A 1 92 ? -10.258 11.761 5.104 1.00 78.50 92 GLU A O 1
ATOM 727 N N . ASP A 1 93 ? -9.731 9.638 5.616 1.00 64.94 93 ASP A N 1
ATOM 728 C CA . ASP A 1 93 ? -9.601 9.823 7.060 1.00 64.94 93 ASP A CA 1
ATOM 729 C C . ASP A 1 93 ? -8.110 9.984 7.399 1.00 64.94 93 ASP A C 1
ATOM 731 O O . ASP A 1 93 ? -7.255 9.264 6.887 1.00 64.94 93 ASP A O 1
ATOM 735 N N . ASN A 1 94 ? -7.747 10.913 8.286 1.00 64.88 94 ASN A N 1
ATOM 736 C CA . ASN A 1 94 ? -6.359 11.076 8.751 1.00 64.88 94 ASN A CA 1
ATOM 737 C C . ASN A 1 94 ? -5.965 9.935 9.720 1.00 64.88 94 ASN A C 1
ATOM 739 O O . ASN A 1 94 ? -5.597 10.176 10.875 1.00 64.88 94 ASN A O 1
ATOM 743 N N . LEU A 1 95 ? -6.085 8.676 9.282 1.00 72.06 95 LEU A N 1
ATOM 744 C CA . LEU A 1 95 ? -5.796 7.489 10.075 1.00 72.06 95 LEU A CA 1
ATOM 745 C C . LEU A 1 95 ? -4.347 7.546 10.576 1.00 72.06 95 LEU A C 1
ATOM 747 O O . LEU A 1 95 ? -3.387 7.398 9.817 1.00 72.06 95 LEU A O 1
ATOM 751 N N . LYS A 1 96 ? -4.177 7.757 11.884 1.00 69.69 96 LYS A N 1
ATOM 752 C CA . LYS A 1 96 ? -2.854 7.811 12.511 1.00 69.69 96 LYS A CA 1
ATOM 753 C C . LYS A 1 96 ? -2.314 6.401 12.698 1.00 69.69 96 LYS A C 1
ATOM 755 O O . LYS A 1 96 ? -2.802 5.642 13.531 1.00 69.69 96 LYS A O 1
ATOM 760 N N . ILE A 1 97 ? -1.266 6.078 11.951 1.00 74.69 97 ILE A N 1
ATOM 761 C CA . ILE A 1 97 ? -0.559 4.803 12.061 1.00 74.69 97 ILE A CA 1
ATOM 762 C C . ILE A 1 97 ? 0.749 5.034 12.814 1.00 74.69 97 ILE A C 1
ATOM 764 O O . ILE A 1 97 ? 1.635 5.754 12.349 1.00 74.69 97 ILE A O 1
ATOM 768 N N . GLY A 1 98 ? 0.867 4.411 13.986 1.00 74.50 98 GLY A N 1
ATOM 769 C CA . GLY A 1 98 ? 2.120 4.333 14.727 1.00 74.50 98 GLY A CA 1
ATOM 770 C C . GLY A 1 98 ? 3.019 3.264 14.115 1.00 74.50 98 GLY A C 1
ATOM 771 O O . GLY A 1 98 ? 2.676 2.085 14.128 1.00 74.50 98 GLY A O 1
ATOM 772 N N . LEU A 1 99 ? 4.164 3.670 13.570 1.00 73.81 99 LEU A N 1
ATOM 773 C CA . LEU A 1 99 ? 5.193 2.750 13.093 1.00 73.81 99 LEU A CA 1
ATOM 774 C C . LEU A 1 99 ? 6.290 2.647 14.150 1.00 73.81 99 LEU A C 1
ATOM 776 O O . LEU A 1 99 ? 6.936 3.648 14.455 1.00 73.81 99 LEU A O 1
ATOM 780 N N . LYS A 1 100 ? 6.520 1.442 14.670 1.00 72.56 100 LYS A N 1
ATOM 781 C CA . LYS A 1 100 ? 7.678 1.126 15.509 1.00 72.56 100 LYS A CA 1
ATOM 782 C C . LYS A 1 100 ? 8.585 0.184 14.722 1.00 72.56 100 LYS A C 1
ATOM 784 O O . LYS A 1 100 ? 8.172 -0.919 14.379 1.00 72.56 100 LYS A O 1
ATOM 789 N N . SER A 1 101 ? 9.783 0.642 14.379 1.00 64.31 101 SER A N 1
ATOM 790 C CA . SER A 1 101 ? 10.835 -0.212 13.827 1.00 64.31 101 SER A CA 1
ATOM 791 C C . SER A 1 101 ? 11.630 -0.801 14.986 1.00 64.31 101 SER A C 1
ATOM 793 O O . SER A 1 101 ? 12.226 -0.056 15.759 1.00 64.31 101 SER A O 1
ATOM 795 N N . GLU A 1 102 ? 11.613 -2.122 15.118 1.00 61.38 102 GLU A N 1
ATOM 796 C CA . GLU A 1 102 ? 12.555 -2.852 15.964 1.00 61.38 102 GLU A CA 1
ATOM 797 C C . GLU A 1 102 ? 13.597 -3.470 15.035 1.00 61.38 102 GLU A C 1
ATOM 799 O O . GLU A 1 102 ? 13.317 -4.422 14.302 1.00 61.38 102 GLU A O 1
ATOM 804 N N . ASP A 1 103 ? 14.779 -2.859 15.007 1.00 51.88 103 ASP A N 1
ATOM 805 C CA . ASP A 1 103 ? 15.950 -3.454 14.381 1.00 51.88 103 ASP A CA 1
ATOM 806 C C . ASP A 1 103 ? 16.400 -4.597 15.295 1.00 51.88 103 ASP A C 1
ATOM 808 O O . ASP A 1 103 ? 16.987 -4.373 16.352 1.00 51.88 103 ASP A O 1
ATOM 812 N N . PHE A 1 104 ? 16.048 -5.830 14.929 1.00 47.28 104 PHE A N 1
ATOM 813 C CA . PHE A 1 104 ? 16.645 -7.016 15.535 1.00 47.28 104 PHE A CA 1
ATOM 814 C C . PHE A 1 104 ? 18.113 -7.055 15.089 1.00 47.28 104 PHE A C 1
ATOM 816 O O . PHE A 1 104 ? 18.410 -7.511 13.982 1.00 47.28 104 PHE A O 1
ATOM 823 N N . LEU A 1 105 ? 18.983 -6.462 15.912 1.00 40.94 105 LEU A N 1
ATOM 824 C CA . LEU A 1 105 ? 20.437 -6.620 15.862 1.00 40.94 105 LEU A CA 1
ATOM 825 C C . LEU A 1 105 ? 20.836 -8.041 16.270 1.00 40.94 105 LEU A C 1
ATOM 827 O O . LEU A 1 105 ? 20.182 -8.594 17.186 1.00 40.94 105 LEU A O 1
#

Organism: NCBI:txid205694

InterPro domains:
  IPR003439 ABC transporter-like, ATP-binding domain [PF00005] (32-71)
  IPR013283 RLI1 [PR01868] (10-30)
  IPR013283 RLI1 [PR01868] (38-63)
  IPR013283 RLI1 [PR01868] (71-87)
  IPR013283 RLI1 [PR01868] (87-105)
  IPR013283 RLI1 [PTHR19248] (3-102)
  IPR027417 P-loop containing nucleoside triphosphate hydrolase [G3DSA:3.40.50.300] (1-105)
  IPR027417 P-loop containing nucleoside triphosphate hydrolase [SSF52540] (15-78)

Foldseek 3Di:
DDPPPPPPCQLLQFQADQDDPAATDGDADQDDPPDDDDDDDDPRNCPVVNVCCLQVVDHGQSNCNVDRDDPVVSLVSCPPHSVNVSSCCVVVPVDHDDDDDDDPD

Secondary structure (DSSP, 8-state):
-------GGGGGG--EESSTTS-EE---PPPPTT------S-TTSSHHHHHHHHTTSS---TT-TTSPPPHHHHHHHTTTSHHHHHHHHHHTS------------